Protein AF-A0AAW6JZH4-F1 (afdb_monomer)

Secondary structure (DSSP, 8-state):
-----EEE-GGGTTTEEEE---STT-PEEEETTS--S-TT-----HHHHT-S-PEEE-

Nearest PDB structures (foldseek):
  4uop-assembly1_A  TM=5.704E-01  e=1.281E+00  Listeria monocytogenes EGD-e

Radius of gyration: 11.19 Å; Cα contacts (8 Å, |Δi|>4): 86; chains: 1; bounding box: 22×24×26 Å

Solvent-accessible surface area (backbone atoms only —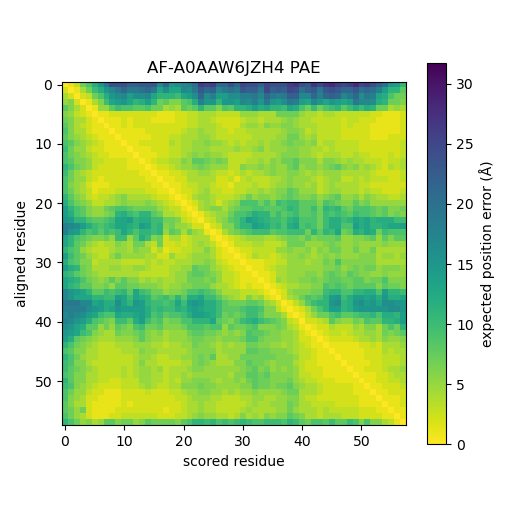 not comparable to full-atom values): 3666 Å² total; per-residue (Å²): 128,84,74,74,59,25,34,31,46,76,97,32,62,88,48,39,37,34,32,76,59,94,48,97,78,51,36,43,43,30,35,68,88,68,48,62,90,45,99,82,40,58,78,80,52,74,70,65,70,69,54,87,69,69,40,82,39,127

Organism: Mediterraneibacter gnavus (NCBI:txid33038)

Mean predicted aligned error: 6.1 Å

Sequence (58 aa):
MEERKYITLPEFEGGAKIKPTNGRGNCIVMNADGSNPSKYGWQPSADELIRDDWLLVD

pLDDT: mean 79.29, std 10.89, range [46.88, 94.69]

Foldseek 3Di:
DPDLAWKDAPVCVLFKTWGQPVDPLGIFMAGNVRDGPDPNHDDDDPVVVPDPRIDRHD

Structure (mmCIF, N/CA/C/O backbone):
data_AF-A0AAW6JZH4-F1
#
_entry.id   AF-A0AAW6JZH4-F1
#
loop_
_atom_site.group_PDB
_atom_site.id
_atom_site.type_symbol
_atom_site.label_atom_id
_atom_site.label_alt_id
_atom_site.label_comp_id
_atom_site.label_asym_id
_atom_site.label_entity_id
_atom_site.label_seq_id
_atom_site.pdbx_PDB_ins_code
_atom_site.Cartn_x
_atom_site.Cartn_y
_atom_site.Cartn_z
_atom_site.occupancy
_atom_site.B_iso_or_equiv
_atom_site.auth_seq_id
_atom_site.auth_comp_id
_atom_site.auth_asym_id
_atom_site.auth_atom_id
_atom_site.pdbx_PDB_model_num
ATOM 1 N N . MET A 1 1 ? -10.193 14.712 13.822 1.00 46.88 1 MET A N 1
ATOM 2 C CA . MET A 1 1 ? -9.882 13.318 13.458 1.00 46.88 1 MET A CA 1
ATOM 3 C C . MET A 1 1 ? -8.951 13.412 12.275 1.00 46.88 1 MET A C 1
ATOM 5 O O . MET A 1 1 ? -9.368 13.984 11.276 1.00 46.88 1 MET A O 1
ATOM 9 N N . GLU A 1 2 ? -7.688 13.016 12.413 1.00 55.00 2 GLU A N 1
ATOM 10 C CA . GLU A 1 2 ? -6.835 12.901 11.229 1.00 55.00 2 GLU A CA 1
ATOM 11 C C . GLU A 1 2 ? -7.460 11.842 10.325 1.00 55.00 2 GLU A C 1
ATOM 13 O O . GLU A 1 2 ? -7.753 10.730 10.764 1.00 55.00 2 GLU A O 1
ATOM 18 N N . GLU A 1 3 ? -7.787 12.229 9.093 1.00 64.12 3 GLU A N 1
ATOM 19 C CA . GLU A 1 3 ? -8.187 11.270 8.070 1.00 64.12 3 GLU A CA 1
ATOM 20 C C . GLU A 1 3 ? -7.049 10.264 7.941 1.00 64.12 3 GLU A C 1
ATOM 22 O O . GLU A 1 3 ? -5.923 10.677 7.690 1.00 64.12 3 GLU A O 1
ATOM 27 N N . ARG A 1 4 ? -7.314 8.972 8.140 1.00 64.19 4 ARG A N 1
ATOM 28 C CA . ARG A 1 4 ? -6.342 7.906 7.870 1.00 64.19 4 ARG A CA 1
ATOM 29 C C . ARG A 1 4 ? -5.997 7.972 6.381 1.00 64.19 4 ARG A C 1
ATOM 31 O O . ARG A 1 4 ? -6.847 7.664 5.547 1.00 64.19 4 ARG A O 1
ATOM 38 N N . LYS A 1 5 ? -4.807 8.482 6.044 1.00 77.56 5 LYS A N 1
ATOM 39 C CA . LYS A 1 5 ? -4.494 8.947 4.674 1.00 77.56 5 LYS A CA 1
ATOM 40 C C . LYS A 1 5 ? -3.908 7.862 3.778 1.00 77.56 5 LYS A C 1
ATOM 42 O O . LYS A 1 5 ? -3.874 8.060 2.562 1.00 77.56 5 LYS A O 1
ATOM 47 N N . TYR A 1 6 ? -3.410 6.771 4.355 1.00 88.44 6 TYR A N 1
ATOM 48 C CA . TYR A 1 6 ? -2.620 5.783 3.633 1.00 88.44 6 TYR A CA 1
ATOM 49 C C . TYR A 1 6 ? -3.072 4.350 3.928 1.00 88.44 6 TYR A C 1
ATOM 51 O O . TYR A 1 6 ? -3.744 4.073 4.923 1.00 88.44 6 TYR A O 1
ATOM 59 N N . ILE A 1 7 ? -2.671 3.440 3.042 1.00 89.38 7 ILE A N 1
ATOM 60 C CA . ILE A 1 7 ? -2.838 1.993 3.187 1.00 89.38 7 ILE A CA 1
ATOM 61 C C . ILE A 1 7 ? -1.486 1.286 3.088 1.00 89.38 7 ILE A C 1
ATOM 63 O O . ILE A 1 7 ? -0.555 1.805 2.471 1.00 89.38 7 ILE A O 1
ATOM 67 N N . THR A 1 8 ? -1.375 0.095 3.660 1.00 90.44 8 THR A N 1
ATOM 68 C CA . THR A 1 8 ? -0.239 -0.810 3.447 1.00 90.44 8 THR A CA 1
ATOM 69 C C . THR A 1 8 ? -0.687 -2.269 3.527 1.00 90.44 8 THR A C 1
ATOM 71 O O . THR A 1 8 ? -1.818 -2.547 3.928 1.00 90.44 8 THR A O 1
ATOM 74 N N . LEU A 1 9 ? 0.186 -3.190 3.125 1.00 89.94 9 LEU A N 1
ATOM 75 C CA . LEU A 1 9 ? 0.004 -4.624 3.357 1.00 89.94 9 LEU A CA 1
ATOM 76 C C . LEU A 1 9 ? 0.760 -5.043 4.626 1.00 89.94 9 LEU A C 1
ATOM 78 O O . LEU A 1 9 ? 1.767 -4.404 4.950 1.00 89.94 9 LEU A O 1
ATOM 82 N N . PRO A 1 10 ? 0.340 -6.116 5.323 1.00 91.81 10 PRO A N 1
ATOM 83 C CA . PRO A 1 10 ? 1.015 -6.593 6.532 1.00 91.81 10 PRO A CA 1
ATOM 84 C C . PRO A 1 10 ? 2.521 -6.8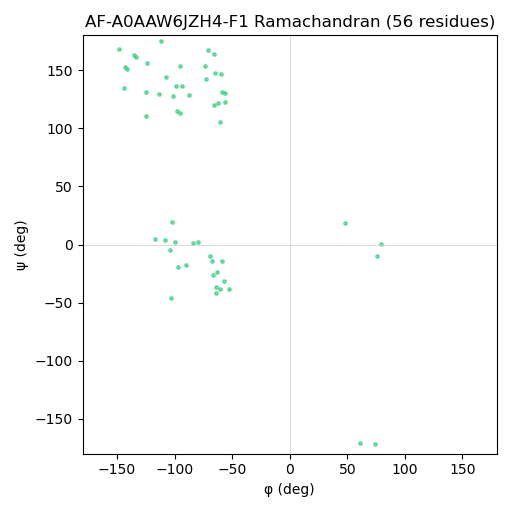31 6.347 1.00 91.81 10 PRO A C 1
ATOM 86 O O . PRO A 1 10 ? 3.320 -6.483 7.210 1.00 91.81 10 PRO A O 1
ATOM 89 N N . GLU A 1 11 ? 2.938 -7.352 5.192 1.00 88.94 11 GLU A N 1
ATOM 90 C CA . GLU A 1 11 ? 4.349 -7.580 4.853 1.00 88.94 11 GLU A CA 1
ATOM 91 C C . GLU A 1 11 ? 5.184 -6.296 4.667 1.00 88.94 11 GLU A C 1
ATOM 93 O O . GLU A 1 11 ? 6.415 -6.362 4.648 1.00 88.94 11 GLU A O 1
ATOM 98 N N . PHE A 1 12 ? 4.539 -5.131 4.541 1.00 86.69 12 PHE A N 1
ATOM 99 C CA . PHE A 1 12 ? 5.184 -3.831 4.328 1.00 86.69 12 PHE A CA 1
ATOM 100 C C . PHE A 1 12 ? 4.956 -2.835 5.472 1.00 86.69 12 PHE A C 1
ATOM 102 O O . PHE A 1 12 ? 5.401 -1.683 5.377 1.00 86.69 12 PHE A O 1
ATOM 109 N N . GLU A 1 13 ? 4.296 -3.252 6.555 1.00 88.69 13 GLU A N 1
ATOM 110 C CA . GLU A 1 13 ? 4.030 -2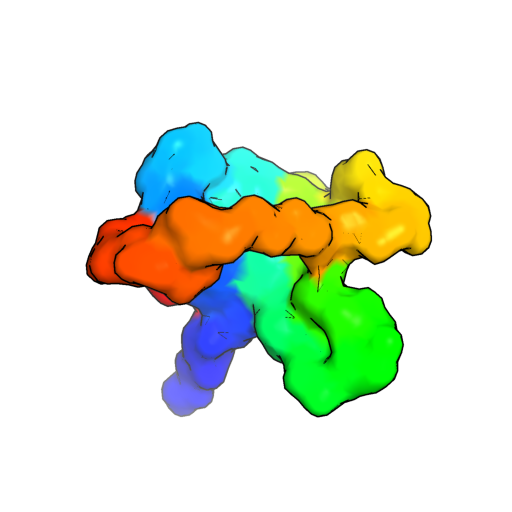.395 7.708 1.00 88.69 13 GLU A CA 1
ATOM 111 C C . GLU A 1 13 ? 5.334 -1.808 8.280 1.00 88.69 13 GLU A C 1
ATOM 113 O O . GLU A 1 13 ? 6.333 -2.499 8.480 1.00 88.69 13 GLU A O 1
ATOM 118 N N . GLY A 1 14 ? 5.353 -0.487 8.485 1.00 85.44 14 GLY A N 1
ATOM 119 C CA . GLY A 1 14 ? 6.530 0.251 8.958 1.00 85.44 14 GLY A CA 1
ATOM 120 C C . GLY A 1 14 ? 7.629 0.483 7.912 1.00 85.44 14 GLY A C 1
ATOM 121 O O . GLY A 1 14 ? 8.534 1.275 8.168 1.00 85.44 14 GLY A O 1
ATOM 122 N N . GLY A 1 15 ? 7.552 -0.150 6.737 1.00 84.75 15 GLY A N 1
ATOM 123 C CA . GLY A 1 15 ? 8.512 0.022 5.642 1.00 84.75 15 GLY A CA 1
ATOM 124 C C . GLY A 1 15 ? 7.990 0.904 4.510 1.00 84.75 15 GLY A C 1
ATOM 125 O O . GLY A 1 15 ? 8.696 1.803 4.049 1.00 84.75 15 GLY A O 1
ATOM 126 N N . ALA A 1 16 ? 6.750 0.670 4.076 1.00 85.50 16 ALA A N 1
ATOM 127 C CA . ALA A 1 16 ? 6.130 1.407 2.982 1.00 85.50 16 ALA A CA 1
ATOM 128 C C 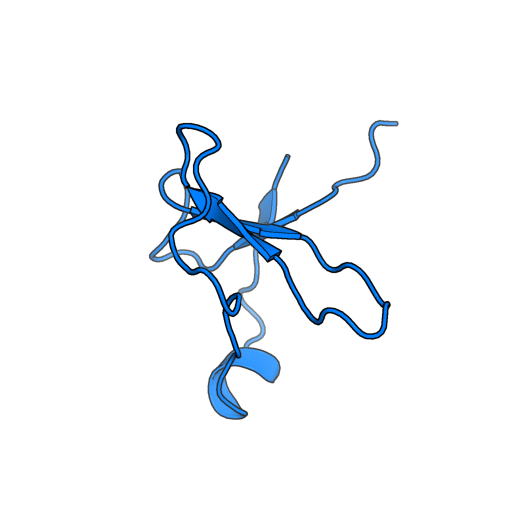. ALA A 1 16 ? 4.640 1.656 3.227 1.00 85.50 16 ALA A C 1
ATOM 130 O O . ALA A 1 16 ? 3.955 0.888 3.904 1.00 85.50 16 ALA A O 1
ATOM 131 N N . LYS A 1 17 ? 4.133 2.739 2.637 1.00 88.31 17 LYS A N 1
ATOM 132 C CA . LYS A 1 17 ? 2.713 3.089 2.624 1.00 88.31 17 LYS A CA 1
ATOM 133 C C . LYS A 1 17 ? 2.298 3.665 1.278 1.00 88.31 17 LYS A C 1
ATOM 135 O O . LYS A 1 17 ? 3.092 4.279 0.566 1.00 88.31 17 LYS A O 1
ATOM 140 N N . ILE A 1 18 ? 1.036 3.475 0.932 1.00 86.06 18 ILE A N 1
ATOM 141 C CA . ILE A 1 18 ? 0.435 3.895 -0.329 1.00 86.06 18 ILE A CA 1
ATOM 142 C C . ILE A 1 18 ? -0.591 4.987 -0.044 1.00 86.06 18 ILE A C 1
ATOM 144 O O . ILE A 1 18 ? -1.476 4.812 0.789 1.00 86.06 18 ILE A O 1
ATOM 148 N N . LYS A 1 19 ? -0.505 6.106 -0.764 1.00 84.44 19 LYS A N 1
ATOM 149 C CA . LYS A 1 19 ? -1.500 7.179 -0.753 1.00 84.44 19 LYS A CA 1
ATOM 150 C C . LYS A 1 19 ? -2.474 6.998 -1.917 1.00 84.44 19 LYS A C 1
ATOM 152 O O . LYS A 1 19 ? -2.064 7.197 -3.069 1.00 84.44 19 LYS A O 1
ATOM 157 N N . PRO A 1 20 ? -3.756 6.696 -1.662 1.00 78.44 20 PRO A N 1
ATOM 158 C CA . PRO A 1 20 ? -4.783 6.779 -2.688 1.00 78.44 20 PRO A CA 1
ATOM 159 C C . PRO A 1 20 ? -4.943 8.247 -3.092 1.00 78.44 20 PRO A C 1
ATOM 161 O O . PRO A 1 20 ? -5.228 9.103 -2.256 1.00 78.44 20 PRO A O 1
ATOM 164 N N . THR A 1 21 ? -4.717 8.575 -4.364 1.00 74.19 21 THR A N 1
ATOM 165 C CA . THR A 1 21 ? -4.866 9.963 -4.840 1.00 74.19 21 THR A CA 1
ATOM 166 C C . THR A 1 21 ? -6.222 10.221 -5.485 1.00 74.19 21 THR A C 1
ATOM 168 O O . THR A 1 21 ? -6.602 11.381 -5.630 1.00 74.19 21 THR A O 1
ATOM 171 N N . ASN A 1 22 ? -6.931 9.162 -5.903 1.00 71.06 22 ASN A N 1
ATOM 172 C CA . ASN A 1 22 ? -8.166 9.213 -6.699 1.00 71.06 22 ASN A CA 1
ATOM 173 C C . ASN A 1 22 ? -8.085 10.148 -7.928 1.00 71.06 22 ASN A C 1
ATOM 175 O O . ASN A 1 22 ? -9.104 10.558 -8.478 1.00 71.06 22 ASN A O 1
ATOM 179 N N . GLY A 1 23 ? -6.870 10.494 -8.365 1.00 70.19 23 GLY A N 1
ATOM 180 C CA . GLY A 1 23 ? -6.595 11.360 -9.503 1.00 70.19 23 GLY A CA 1
ATOM 181 C C . GLY A 1 23 ? -5.957 10.587 -10.652 1.00 70.19 23 GLY A C 1
ATOM 182 O O . GLY A 1 23 ? -5.582 9.424 -10.521 1.00 70.19 23 GLY A O 1
ATOM 183 N N . ARG A 1 24 ? -5.756 11.263 -11.789 1.00 66.06 24 ARG A N 1
ATOM 184 C CA . ARG A 1 24 ? -5.127 10.667 -12.988 1.00 66.06 24 ARG A CA 1
ATOM 185 C C . ARG A 1 24 ? -3.708 10.117 -12.760 1.00 66.06 24 ARG A C 1
ATOM 187 O O . ARG A 1 24 ? -3.204 9.410 -13.622 1.00 66.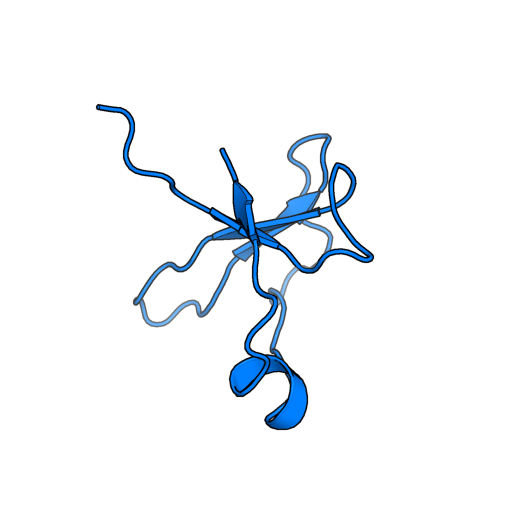06 24 ARG A O 1
ATOM 194 N N . GLY A 1 25 ? -3.063 10.468 -11.646 1.00 63.47 25 GLY A N 1
ATOM 195 C CA . GLY A 1 25 ? -1.689 10.082 -11.314 1.00 63.47 25 GLY A CA 1
ATOM 196 C C . GLY A 1 25 ? -1.521 8.709 -10.655 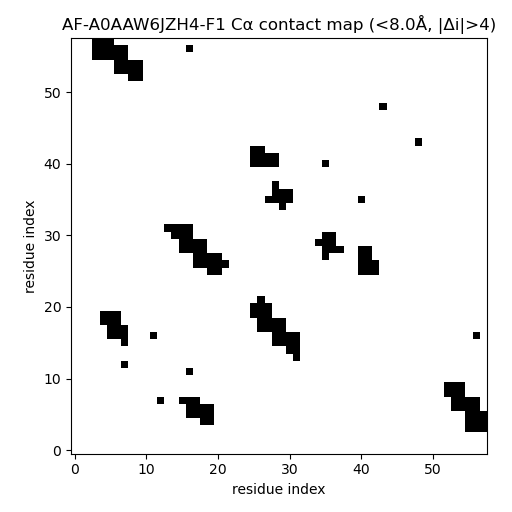1.00 63.47 25 GLY A C 1
ATOM 197 O O . GLY A 1 25 ? -0.387 8.353 -10.359 1.00 63.47 25 GLY A O 1
ATOM 198 N N . ASN A 1 26 ? -2.601 7.944 -10.442 1.00 67.44 26 ASN A N 1
ATOM 199 C CA . ASN A 1 26 ? -2.601 6.674 -9.696 1.00 67.44 26 ASN A CA 1
ATOM 200 C C . ASN A 1 26 ? -2.153 6.832 -8.225 1.00 67.44 26 ASN A C 1
ATOM 202 O O . ASN A 1 26 ? -2.051 7.939 -7.691 1.00 67.44 26 ASN A O 1
ATOM 206 N N . CYS A 1 27 ? -1.948 5.712 -7.536 1.00 74.81 27 CYS A N 1
ATOM 207 C CA . CYS A 1 27 ? -1.498 5.670 -6.148 1.00 74.81 27 CYS A CA 1
ATOM 208 C C . CYS A 1 27 ? -0.011 6.053 -6.022 1.00 74.81 27 CYS A C 1
ATOM 210 O O . CYS A 1 27 ? 0.815 5.665 -6.850 1.00 74.81 27 CYS A O 1
ATOM 212 N N . ILE A 1 28 ? 0.346 6.784 -4.961 1.00 75.81 28 ILE A N 1
ATOM 213 C CA . ILE A 1 28 ? 1.744 7.147 -4.663 1.00 75.81 28 ILE A CA 1
ATOM 214 C C . ILE A 1 28 ? 2.266 6.220 -3.572 1.00 75.81 28 ILE A C 1
ATOM 216 O O . ILE A 1 28 ? 1.645 6.135 -2.517 1.00 75.81 28 ILE A O 1
ATOM 220 N N . VAL A 1 29 ? 3.411 5.576 -3.789 1.00 80.31 29 VAL A N 1
ATOM 221 C CA . VAL A 1 29 ? 4.112 4.846 -2.718 1.00 80.31 29 VAL A CA 1
ATOM 222 C C . VAL A 1 29 ? 5.137 5.738 -2.084 1.00 80.31 29 VAL A C 1
ATOM 224 O O . VAL A 1 29 ? 5.879 6.424 -2.782 1.00 80.31 29 VAL A O 1
ATOM 227 N N . MET A 1 30 ? 5.175 5.677 -0.764 1.00 81.44 30 MET A N 1
ATOM 228 C CA . MET A 1 30 ? 6.145 6.345 0.073 1.00 81.44 30 MET A CA 1
ATOM 229 C C . MET A 1 30 ? 6.813 5.298 0.954 1.00 81.44 30 MET A C 1
ATOM 231 O O . MET A 1 30 ? 6.138 4.486 1.589 1.00 81.44 30 MET A O 1
ATOM 235 N N . ASN A 1 31 ? 8.135 5.327 0.997 1.00 80.19 31 ASN A N 1
ATOM 236 C CA . ASN A 1 31 ? 8.905 4.611 2.001 1.00 80.19 31 ASN A CA 1
ATOM 237 C C . ASN A 1 31 ? 8.731 5.285 3.373 1.00 80.19 31 ASN A C 1
ATOM 239 O O . ASN A 1 31 ? 8.267 6.426 3.474 1.00 80.19 31 ASN A O 1
ATOM 243 N N . ALA A 1 32 ? 9.158 4.599 4.430 1.00 79.38 32 ALA A N 1
ATOM 244 C CA . ALA A 1 32 ? 9.145 5.112 5.800 1.00 79.38 32 ALA A CA 1
ATOM 245 C C . ALA A 1 32 ? 9.933 6.424 5.974 1.00 79.38 32 ALA A C 1
ATOM 247 O O . ALA A 1 32 ? 9.558 7.272 6.779 1.00 79.38 32 ALA A O 1
ATOM 248 N N . ASP A 1 33 ? 10.995 6.620 5.190 1.00 81.25 33 ASP A N 1
ATOM 249 C CA . ASP A 1 33 ? 11.808 7.843 5.182 1.00 81.25 33 ASP A CA 1
ATOM 250 C C . ASP A 1 33 ? 11.174 9.002 4.381 1.00 81.25 33 ASP A C 1
ATOM 252 O O . ASP A 1 33 ? 11.765 10.074 4.254 1.00 81.25 33 ASP A O 1
ATOM 256 N N . GLY A 1 34 ? 9.971 8.799 3.831 1.00 76.38 34 GLY A N 1
ATOM 257 C CA . GLY A 1 34 ? 9.249 9.775 3.019 1.00 76.38 34 GLY A CA 1
ATOM 258 C C . GLY A 1 34 ? 9.725 9.871 1.568 1.00 76.38 34 GLY A C 1
ATOM 259 O O . GLY A 1 34 ? 9.167 10.662 0.804 1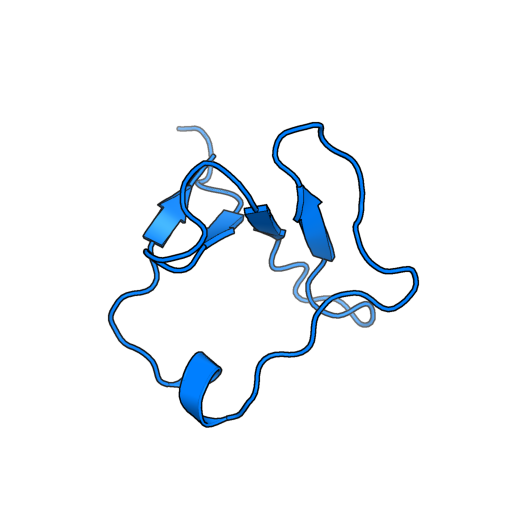.00 76.38 34 GLY A O 1
ATOM 260 N N . SER A 1 35 ? 10.721 9.076 1.162 1.00 79.56 35 SER A N 1
ATOM 261 C CA . SER A 1 35 ? 11.142 8.977 -0.234 1.00 79.56 35 SER A CA 1
ATOM 262 C C . SER A 1 35 ? 10.129 8.188 -1.066 1.00 79.56 35 SER A C 1
ATOM 264 O O . SER A 1 35 ? 9.402 7.330 -0.564 1.00 79.56 35 SER A O 1
ATOM 266 N N . ASN A 1 36 ? 10.085 8.467 -2.368 1.00 75.94 36 ASN A N 1
ATOM 267 C CA . ASN A 1 36 ? 9.236 7.733 -3.302 1.00 75.94 36 ASN A CA 1
ATOM 268 C C . ASN A 1 36 ? 10.090 6.661 -4.001 1.00 75.94 36 ASN A C 1
ATOM 270 O O . ASN A 1 36 ? 10.982 7.028 -4.771 1.00 75.94 36 ASN A O 1
ATOM 274 N N . PRO A 1 37 ? 9.832 5.356 -3.796 1.00 67.88 37 PRO A N 1
ATOM 275 C CA . PRO A 1 37 ? 10.655 4.286 -4.362 1.00 67.88 37 PRO A CA 1
ATOM 276 C C . PRO A 1 37 ? 10.541 4.149 -5.892 1.00 67.88 37 PRO A C 1
ATOM 278 O O . PRO A 1 37 ? 11.317 3.417 -6.499 1.00 67.88 37 PRO A O 1
ATOM 281 N N . SER A 1 38 ? 9.599 4.842 -6.545 1.00 64.94 38 SER A N 1
ATOM 282 C CA . SER A 1 38 ? 9.357 4.731 -7.989 1.00 64.94 38 SER A CA 1
ATOM 283 C C . SER A 1 38 ? 8.959 6.071 -8.614 1.00 64.94 38 SER A C 1
ATOM 285 O O . SER A 1 38 ? 8.061 6.756 -8.126 1.00 64.94 38 SER A O 1
ATOM 287 N N . LYS A 1 39 ? 9.568 6.403 -9.764 1.00 59.88 39 LYS A N 1
ATOM 288 C CA . LYS A 1 39 ? 9.178 7.541 -10.623 1.00 59.88 39 LYS A CA 1
ATOM 289 C C . LYS A 1 39 ? 7.761 7.386 -11.203 1.00 59.88 39 LYS A C 1
ATOM 291 O O . LYS A 1 39 ? 7.144 8.383 -11.565 1.00 59.88 39 LYS A O 1
ATOM 296 N N . TYR A 1 40 ? 7.263 6.152 -11.306 1.00 60.97 40 TYR A N 1
ATOM 297 C CA . TYR A 1 40 ? 5.995 5.804 -11.960 1.00 60.97 40 TYR A CA 1
ATOM 298 C C . TYR A 1 40 ? 4.892 5.387 -10.973 1.00 60.97 40 TYR A C 1
ATOM 300 O O . TYR A 1 40 ? 3.798 5.023 -11.398 1.00 60.97 40 TYR A O 1
ATOM 308 N N . GLY A 1 41 ? 5.165 5.457 -9.666 1.00 64.69 41 GLY A N 1
ATOM 309 C CA .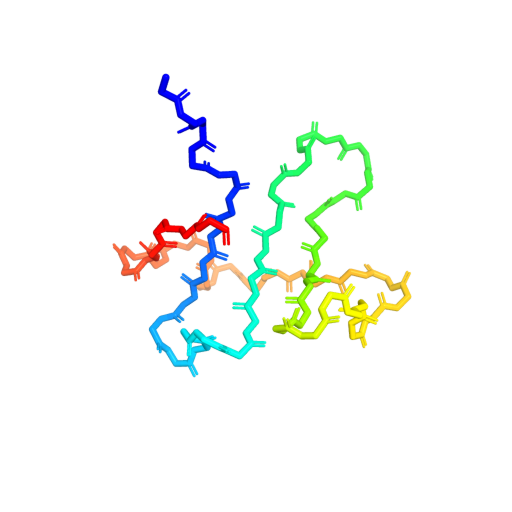 GLY A 1 41 ? 4.272 4.946 -8.628 1.00 64.69 41 GLY A CA 1
ATOM 310 C C . GLY A 1 41 ? 4.286 3.418 -8.541 1.00 64.69 41 GLY A C 1
ATOM 311 O O . GLY A 1 41 ? 5.118 2.748 -9.159 1.00 64.69 41 GLY A O 1
ATOM 312 N N . TRP A 1 42 ? 3.377 2.881 -7.737 1.00 73.00 42 TRP A N 1
ATOM 313 C CA . TRP A 1 42 ? 3.090 1.448 -7.641 1.00 73.00 42 TRP A CA 1
ATOM 314 C C . TRP A 1 42 ? 1.755 1.173 -8.300 1.00 73.00 42 TRP A C 1
ATOM 316 O O . TRP A 1 42 ? 0.830 1.986 -8.225 1.00 73.00 42 TRP A O 1
ATOM 326 N N . GLN A 1 43 ? 1.682 0.021 -8.948 1.00 72.12 43 GLN A N 1
ATOM 327 C CA . GLN A 1 43 ? 0.473 -0.480 -9.566 1.00 72.12 43 GLN A CA 1
ATOM 328 C C . GLN A 1 43 ? 0.218 -1.869 -8.986 1.00 72.12 43 GLN A C 1
ATOM 330 O O . GLN A 1 43 ? 1.015 -2.766 -9.265 1.00 72.12 43 GLN A O 1
ATOM 335 N N . PRO A 1 44 ? -0.829 -2.044 -8.165 1.00 77.19 44 PRO A N 1
ATOM 336 C CA . PRO A 1 44 ? -1.177 -3.363 -7.666 1.00 77.19 44 PRO A CA 1
ATOM 337 C C . PRO A 1 44 ? -1.604 -4.277 -8.810 1.00 77.19 44 PRO A C 1
ATOM 339 O O . PRO A 1 44 ? -2.241 -3.847 -9.777 1.00 77.19 44 PRO A O 1
ATOM 342 N N . SER A 1 45 ? -1.309 -5.559 -8.654 1.00 82.69 45 SER A N 1
ATOM 343 C CA . SER A 1 45 ? -1.970 -6.636 -9.380 1.00 82.69 45 SER A CA 1
ATOM 344 C C . SER A 1 45 ? -3.454 -6.741 -8.998 1.00 82.69 45 SER A C 1
ATOM 346 O O . SER A 1 45 ? -3.904 -6.209 -7.981 1.00 82.69 45 SER A O 1
ATOM 348 N N . ALA A 1 46 ? -4.235 -7.451 -9.818 1.00 86.62 46 ALA A N 1
ATOM 349 C CA . ALA A 1 46 ? -5.646 -7.696 -9.525 1.00 86.62 46 ALA A CA 1
ATOM 350 C C . ALA A 1 46 ? -5.836 -8.462 -8.206 1.00 86.62 46 ALA A C 1
ATOM 352 O O . ALA A 1 46 ? -6.740 -8.126 -7.446 1.00 86.62 46 ALA A O 1
ATOM 353 N N . ASP A 1 47 ? -4.959 -9.427 -7.916 1.00 90.12 47 ASP A N 1
ATOM 354 C CA . ASP A 1 47 ? -5.002 -10.205 -6.676 1.00 90.12 47 ASP A CA 1
ATOM 355 C C . ASP A 1 47 ? -4.750 -9.321 -5.448 1.00 90.12 47 ASP A C 1
ATOM 357 O O . ASP A 1 47 ? -5.471 -9.423 -4.461 1.00 90.12 47 ASP A O 1
ATOM 361 N N . GLU A 1 48 ? -3.798 -8.385 -5.521 1.00 85.19 48 GLU A N 1
ATOM 362 C CA . GLU A 1 48 ? -3.550 -7.422 -4.438 1.00 85.19 48 GLU A CA 1
ATOM 363 C C . GLU A 1 48 ? -4.746 -6.486 -4.206 1.00 85.19 48 GLU A C 1
ATOM 365 O O . GLU A 1 48 ? -5.057 -6.161 -3.062 1.00 85.19 48 GLU A O 1
ATOM 370 N N . LEU A 1 49 ? -5.455 -6.080 -5.265 1.00 83.38 49 LEU A N 1
ATOM 371 C CA . LEU A 1 49 ? -6.633 -5.209 -5.151 1.00 83.38 49 LEU A CA 1
ATOM 372 C C . LEU A 1 49 ? -7.824 -5.869 -4.450 1.00 83.38 49 LEU A C 1
ATOM 374 O O . LEU A 1 49 ? -8.661 -5.153 -3.901 1.00 83.38 49 LEU A O 1
ATOM 378 N N . ILE A 1 50 ? -7.923 -7.199 -4.491 1.00 90.81 50 ILE A N 1
ATOM 379 C CA . ILE A 1 50 ? -9.035 -7.950 -3.890 1.00 90.81 50 ILE A CA 1
ATOM 380 C C . ILE A 1 50 ? -8.690 -8.551 -2.525 1.00 90.81 50 ILE A C 1
ATOM 382 O O . ILE A 1 50 ? -9.528 -9.241 -1.945 1.00 90.81 50 ILE A O 1
ATOM 386 N N . ARG A 1 51 ? -7.480 -8.300 -2.009 1.00 92.31 51 ARG A N 1
ATOM 387 C CA . ARG A 1 51 ? -7.105 -8.682 -0.643 1.00 92.31 51 ARG A CA 1
ATOM 388 C C . ARG A 1 51 ? -8.025 -8.015 0.378 1.00 92.31 51 ARG A C 1
ATOM 390 O O . ARG A 1 51 ? -8.465 -6.882 0.193 1.00 92.31 51 ARG A O 1
ATOM 397 N N . ASP A 1 52 ? -8.290 -8.714 1.470 1.00 94.38 52 ASP A N 1
ATOM 398 C CA . ASP A 1 52 ? -9.129 -8.268 2.584 1.00 94.38 52 ASP A CA 1
ATOM 399 C C . ASP A 1 52 ? -8.316 -7.840 3.818 1.00 94.38 52 ASP A C 1
ATOM 401 O O . ASP A 1 52 ? -8.879 -7.313 4.777 1.00 94.38 52 ASP A O 1
ATOM 405 N N . ASP A 1 53 ? -6.993 -8.005 3.776 1.00 94.69 53 ASP A N 1
ATOM 406 C CA . ASP A 1 53 ? -6.058 -7.749 4.875 1.00 94.69 53 ASP A CA 1
ATOM 407 C C . ASP A 1 53 ? -5.284 -6.424 4.747 1.00 94.69 53 ASP A C 1
ATOM 409 O O . ASP A 1 53 ? -4.260 -6.221 5.402 1.00 94.69 53 ASP A O 1
ATOM 413 N N . TRP A 1 54 ? -5.781 -5.492 3.929 1.00 91.81 54 TRP A N 1
ATOM 414 C CA . TRP A 1 54 ? -5.233 -4.137 3.839 1.00 91.81 54 TRP A CA 1
ATOM 415 C C . TRP A 1 54 ? -5.287 -3.415 5.190 1.00 91.81 54 TRP A C 1
ATOM 417 O O . TRP A 1 54 ? -6.333 -3.330 5.838 1.00 91.81 54 TRP A O 1
ATOM 427 N N . LEU A 1 55 ? -4.165 -2.811 5.579 1.00 92.06 55 LEU A N 1
ATOM 428 C CA . LEU A 1 55 ? -4.038 -2.031 6.806 1.00 92.06 55 LEU A CA 1
ATOM 429 C C . LEU A 1 55 ? -4.171 -0.535 6.505 1.00 92.06 55 LEU A C 1
ATOM 431 O O . LEU A 1 55 ? -3.574 -0.029 5.556 1.00 92.06 55 LEU A O 1
ATOM 435 N N . LEU A 1 56 ? -4.924 0.188 7.337 1.00 90.25 56 LEU A N 1
ATOM 436 C CA . LEU A 1 56 ? -4.977 1.655 7.319 1.00 90.25 56 LEU A CA 1
ATOM 437 C C . LEU A 1 56 ? -3.863 2.220 8.201 1.00 90.25 56 LEU A C 1
ATOM 439 O O . LEU A 1 56 ? -3.776 1.853 9.372 1.00 90.25 56 LEU A O 1
ATOM 443 N N . VAL A 1 57 ? -3.064 3.140 7.660 1.00 88.25 57 VAL A N 1
ATOM 444 C CA . VAL A 1 57 ? -1.919 3.748 8.361 1.00 88.25 57 VAL A CA 1
ATOM 44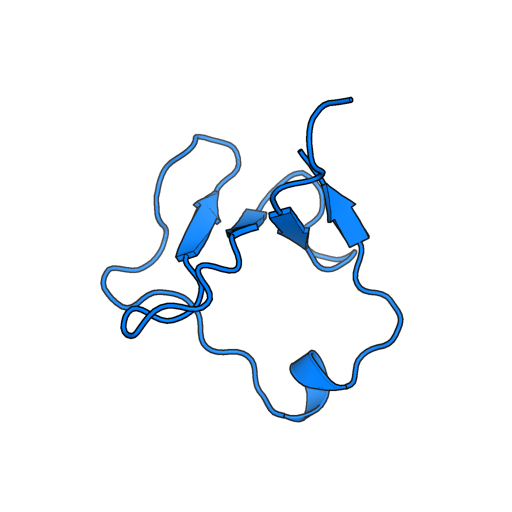5 C C . VAL A 1 57 ? -1.863 5.269 8.168 1.00 88.25 57 VAL A C 1
ATOM 447 O O . VAL A 1 57 ? -2.503 5.826 7.266 1.00 88.25 57 VAL A O 1
ATOM 450 N N . ASP A 1 58 ? -1.085 5.934 9.027 1.00 83.12 58 ASP A N 1
ATOM 451 C CA . ASP A 1 58 ? -0.823 7.383 9.010 1.00 83.12 58 ASP A CA 1
ATOM 452 C C . ASP A 1 58 ? 0.434 7.752 8.206 1.00 83.12 58 ASP A C 1
ATOM 454 O O . ASP A 1 58 ? 1.379 6.935 8.093 1.00 83.12 58 ASP A O 1
#